Protein AF-A0A1Q2D907-F1 (afdb_monomer_lite)

Structure (mmCIF, N/CA/C/O backbone):
data_AF-A0A1Q2D907-F1
#
_entry.id   AF-A0A1Q2D907-F1
#
loop_
_atom_site.group_PDB
_atom_site.id
_atom_site.type_symbol
_atom_site.label_atom_id
_atom_site.label_alt_id
_atom_site.label_comp_id
_atom_site.label_asym_id
_atom_site.label_entity_id
_atom_site.label_seq_id
_atom_site.pdbx_PDB_ins_code
_atom_site.Cartn_x
_atom_site.Cartn_y
_atom_site.Cartn_z
_atom_site.occupancy
_atom_site.B_iso_or_equiv
_atom_site.auth_seq_id
_atom_site.auth_comp_id
_atom_site.auth_asym_id
_atom_site.auth_atom_id
_atom_site.pdbx_PDB_model_num
ATOM 1 N N . MET A 1 1 ? 6.050 -4.942 -19.613 1.00 57.03 1 MET A N 1
ATOM 2 C CA . MET A 1 1 ? 4.626 -4.542 -19.713 1.00 57.03 1 MET A CA 1
ATOM 3 C C . MET A 1 1 ? 3.770 -5.098 -18.578 1.00 57.03 1 MET A C 1
ATOM 5 O O . MET A 1 1 ? 3.201 -4.290 -17.862 1.00 57.03 1 MET A O 1
ATOM 9 N N . ILE A 1 2 ? 3.730 -6.418 -18.341 1.00 62.91 2 ILE A N 1
ATOM 10 C CA . ILE A 1 2 ? 2.905 -7.022 -17.266 1.00 62.91 2 ILE A CA 1
ATOM 11 C C . ILE A 1 2 ? 3.281 -6.491 -15.871 1.00 62.91 2 ILE A C 1
ATOM 13 O O . ILE A 1 2 ? 2.403 -6.157 -15.086 1.00 62.91 2 ILE A O 1
ATOM 17 N N . TYR A 1 3 ? 4.579 -6.330 -15.590 1.00 66.88 3 TYR A N 1
ATOM 18 C CA . TYR A 1 3 ? 5.059 -5.809 -14.303 1.00 66.88 3 TYR A CA 1
ATOM 19 C C . TYR A 1 3 ? 4.612 -4.359 -14.041 1.00 66.88 3 TYR A C 1
ATOM 21 O O . TYR A 1 3 ? 4.162 -4.036 -12.951 1.00 66.88 3 TYR A O 1
ATOM 29 N N . VAL A 1 4 ? 4.652 -3.505 -15.070 1.00 69.94 4 VAL A N 1
ATOM 30 C CA . VAL A 1 4 ? 4.222 -2.096 -14.982 1.00 69.94 4 VAL A CA 1
ATOM 31 C C . VAL A 1 4 ? 2.709 -2.003 -14.781 1.00 69.94 4 VAL A C 1
ATOM 33 O O . VAL A 1 4 ? 2.247 -1.263 -13.915 1.00 69.94 4 VAL A O 1
ATOM 36 N N . GLY A 1 5 ? 1.939 -2.805 -15.526 1.00 74.81 5 GLY A N 1
ATOM 37 C CA . GLY A 1 5 ? 0.488 -2.892 -15.355 1.00 74.81 5 GLY A CA 1
ATOM 38 C C . GLY A 1 5 ? 0.097 -3.398 -13.965 1.00 74.81 5 GLY A C 1
ATOM 39 O O . GLY A 1 5 ? -0.773 -2.812 -13.328 1.00 74.81 5 GLY A O 1
ATOM 40 N N . GLY A 1 6 ? 0.786 -4.425 -13.459 1.00 82.62 6 GLY A N 1
ATOM 41 C CA . GLY A 1 6 ? 0.577 -4.965 -12.115 1.00 82.62 6 GLY A CA 1
ATOM 42 C C . GLY A 1 6 ? 0.892 -3.955 -11.012 1.00 82.62 6 GLY A C 1
ATOM 43 O O . GLY A 1 6 ? 0.087 -3.780 -10.103 1.00 82.62 6 GLY A O 1
ATOM 44 N N . SER A 1 7 ? 2.013 -3.232 -11.105 1.00 82.38 7 SER A N 1
ATOM 45 C CA . SER A 1 7 ? 2.351 -2.179 -10.138 1.00 82.38 7 SER A CA 1
ATOM 46 C C . SER A 1 7 ? 1.333 -1.035 -10.142 1.00 82.38 7 SER A C 1
A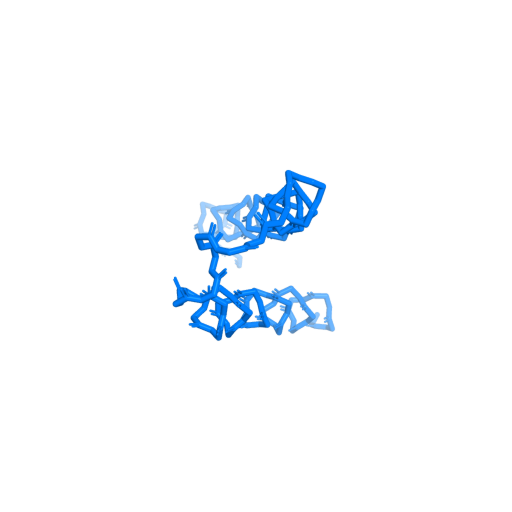TOM 48 O O . SER A 1 7 ? 0.960 -0.557 -9.073 1.00 82.38 7 SER A O 1
ATOM 50 N N . PHE A 1 8 ? 0.842 -0.631 -11.316 1.00 84.94 8 PHE A N 1
ATOM 51 C CA . PHE A 1 8 ? -0.191 0.399 -11.433 1.00 84.94 8 PHE A CA 1
ATOM 52 C C . PHE A 1 8 ? -1.538 -0.057 -10.847 1.00 84.94 8 PHE A C 1
ATOM 54 O O . PHE A 1 8 ? -2.153 0.671 -10.069 1.00 84.94 8 PHE A O 1
ATOM 61 N N . LEU A 1 9 ? -1.965 -1.287 -11.147 1.00 90.12 9 LEU A N 1
ATOM 62 C CA . LEU A 1 9 ? -3.173 -1.895 -10.579 1.00 90.12 9 LEU A CA 1
ATOM 63 C C . LEU A 1 9 ? -3.093 -2.021 -9.053 1.00 90.12 9 LEU A C 1
ATOM 65 O O . LEU A 1 9 ? -4.043 -1.657 -8.363 1.00 90.12 9 LEU A O 1
ATOM 69 N N . SER A 1 10 ? -1.959 -2.473 -8.515 1.00 90.56 10 SER A N 1
ATOM 70 C CA . SER A 1 10 ? -1.743 -2.560 -7.066 1.00 90.56 10 SER A CA 1
ATOM 71 C C . SER A 1 10 ? -1.776 -1.185 -6.396 1.00 90.56 10 SER A C 1
ATOM 73 O O . SER A 1 10 ? -2.351 -1.041 -5.317 1.00 90.56 10 SER A O 1
ATOM 75 N N . PHE A 1 11 ? -1.203 -0.161 -7.036 1.00 89.31 11 PHE A N 1
ATOM 76 C CA . PHE A 1 11 ? -1.250 1.215 -6.540 1.00 89.31 11 PHE A CA 1
ATOM 77 C C . PHE A 1 11 ? -2.689 1.750 -6.486 1.00 89.31 11 PHE A C 1
ATOM 79 O O . PHE A 1 11 ? -3.113 2.268 -5.451 1.00 89.31 11 PHE A O 1
ATOM 86 N N . LEU A 1 12 ? -3.478 1.543 -7.548 1.00 91.88 12 LEU A N 1
ATOM 87 C CA . LEU A 1 12 ? -4.908 1.876 -7.554 1.00 91.88 12 LEU A CA 1
ATOM 88 C C . LEU A 1 12 ? -5.683 1.104 -6.478 1.00 91.88 12 LEU A C 1
ATOM 90 O O . LEU A 1 12 ? -6.508 1.691 -5.779 1.00 91.88 12 LEU A O 1
ATOM 94 N N . GLY A 1 13 ? -5.387 -0.186 -6.302 1.00 93.06 13 GLY A N 1
ATOM 95 C CA . GLY A 1 13 ? -5.999 -1.023 -5.270 1.00 93.06 13 GLY A CA 1
ATOM 96 C C . GLY A 1 13 ? -5.791 -0.469 -3.860 1.00 93.06 13 GLY A C 1
ATOM 97 O O . GLY A 1 13 ? -6.729 -0.439 -3.067 1.00 93.06 13 GLY A O 1
ATOM 98 N N . ILE A 1 14 ? -4.599 0.052 -3.560 1.00 93.69 14 ILE A N 1
ATOM 99 C CA . ILE A 1 14 ? -4.318 0.701 -2.273 1.00 93.69 14 ILE A CA 1
ATOM 100 C C . ILE A 1 14 ? -5.029 2.035 -2.115 1.00 93.69 14 ILE A C 1
ATOM 102 O O . ILE A 1 14 ? -5.526 2.311 -1.026 1.00 93.69 14 ILE A O 1
ATOM 106 N N . ILE A 1 15 ? -5.139 2.839 -3.174 1.00 91.31 15 ILE A N 1
ATOM 107 C CA . ILE A 1 15 ? -5.930 4.075 -3.121 1.00 91.31 15 ILE A CA 1
ATOM 108 C C . ILE A 1 15 ? -7.384 3.747 -2.770 1.00 91.31 15 ILE A C 1
ATOM 110 O O . ILE A 1 15 ? -7.943 4.351 -1.854 1.00 91.31 15 ILE A O 1
ATOM 114 N N . VAL A 1 16 ? -7.979 2.759 -3.444 1.00 93.19 16 VAL A N 1
ATOM 115 C CA . VAL A 1 16 ? -9.350 2.313 -3.162 1.00 93.19 16 VAL A CA 1
ATOM 116 C C . VAL A 1 16 ? -9.464 1.799 -1.729 1.00 93.19 16 VAL A C 1
ATOM 118 O O . VAL A 1 16 ? -10.349 2.243 -1.005 1.00 93.19 16 VAL A O 1
ATOM 121 N N . LEU A 1 17 ? -8.540 0.944 -1.279 1.00 91.25 17 LEU A N 1
ATOM 122 C CA . LEU A 1 17 ? -8.538 0.403 0.082 1.00 91.25 17 LEU A CA 1
ATOM 123 C C . LEU A 1 17 ? -8.472 1.516 1.139 1.00 91.25 17 LEU A C 1
ATOM 125 O O . LEU A 1 17 ? -9.259 1.517 2.084 1.00 91.25 17 LEU A O 1
ATOM 129 N N . LEU A 1 18 ? -7.588 2.501 0.970 1.00 89.81 18 LEU A N 1
ATOM 130 C CA . LEU A 1 18 ? -7.461 3.628 1.898 1.00 89.81 18 LEU A CA 1
ATOM 131 C C . LEU A 1 18 ? -8.712 4.516 1.916 1.00 89.81 18 LEU A C 1
ATOM 133 O O . LEU A 1 18 ? -9.113 4.974 2.986 1.00 89.81 18 LEU A O 1
ATOM 137 N N . ILE A 1 19 ? -9.351 4.741 0.763 1.00 90.00 19 ILE A N 1
ATOM 138 C CA . ILE A 1 19 ? -10.605 5.502 0.679 1.00 90.00 19 ILE A CA 1
ATOM 139 C C . ILE A 1 19 ? -11.746 4.729 1.348 1.00 90.00 19 ILE A C 1
ATOM 141 O O . ILE A 1 19 ? -12.463 5.305 2.167 1.00 90.00 19 ILE A O 1
ATOM 145 N N . SER A 1 20 ? -11.889 3.434 1.055 1.00 88.75 20 SER A N 1
ATOM 146 C CA . SER A 1 20 ? -12.937 2.575 1.615 1.00 88.75 20 SER A CA 1
ATOM 147 C C . SER A 1 20 ? -12.838 2.449 3.132 1.00 88.75 20 SER A C 1
ATOM 149 O O . SER A 1 20 ? -13.857 2.457 3.815 1.00 88.75 20 SER A O 1
ATOM 151 N N . PHE A 1 21 ? -11.621 2.389 3.674 1.00 87.69 21 PHE A N 1
ATOM 152 C CA . PHE A 1 21 ? -11.409 2.309 5.116 1.00 87.69 21 PHE A CA 1
ATOM 153 C C . PHE A 1 21 ? -11.255 3.671 5.795 1.00 87.69 21 PHE A C 1
ATOM 155 O O . PHE A 1 21 ? -11.104 3.699 7.010 1.00 87.69 21 PHE A O 1
ATOM 162 N N . LYS A 1 22 ? -11.325 4.807 5.085 1.00 84.06 22 LYS A N 1
ATOM 163 C CA . LYS A 1 22 ? -11.098 6.147 5.664 1.00 84.06 22 LYS A CA 1
ATOM 164 C C . LYS A 1 22 ? -11.965 6.425 6.898 1.00 84.06 22 LYS A C 1
ATOM 166 O O . LYS A 1 22 ? -11.480 6.987 7.878 1.00 84.06 22 LYS A O 1
ATOM 171 N N . THR A 1 23 ? -13.243 6.064 6.842 1.00 82.56 23 THR A N 1
ATOM 172 C CA . THR A 1 23 ? -14.219 6.271 7.924 1.00 82.56 23 THR A CA 1
ATOM 173 C C . THR A 1 23 ? -14.074 5.237 9.036 1.00 82.56 23 THR A C 1
ATOM 175 O O . THR A 1 23 ? -14.097 5.604 10.208 1.00 82.56 23 THR A O 1
ATOM 178 N N . GLU A 1 24 ? -13.836 3.974 8.681 1.00 86.69 24 GLU A N 1
ATOM 179 C CA . GLU A 1 24 ? -13.676 2.870 9.639 1.00 86.69 24 GLU A CA 1
ATOM 180 C C . GLU A 1 24 ? -12.281 2.804 10.270 1.00 86.69 24 GLU A C 1
ATOM 182 O O . GLU A 1 24 ? -12.081 2.122 11.272 1.00 86.69 24 GLU A O 1
ATOM 187 N N . PHE A 1 25 ? -11.306 3.553 9.748 1.00 83.88 25 PHE A N 1
ATOM 188 C CA . PHE A 1 25 ? -9.912 3.491 10.188 1.00 83.88 25 PHE A CA 1
ATOM 189 C C . PHE A 1 25 ? -9.753 3.770 11.681 1.00 83.88 25 PHE A C 1
ATOM 191 O O . PHE A 1 25 ? -8.870 3.217 12.333 1.00 83.88 25 PHE A O 1
ATOM 198 N N . LYS A 1 26 ? -10.612 4.630 12.240 1.00 83.50 26 LYS A N 1
ATOM 199 C CA . LYS A 1 26 ? -10.610 4.952 13.672 1.00 83.50 26 LYS A CA 1
ATOM 200 C C . LYS A 1 26 ? -11.006 3.746 14.527 1.00 83.50 26 LYS A C 1
ATOM 202 O O . LYS A 1 26 ? -10.417 3.568 15.592 1.00 83.50 26 LYS A O 1
ATOM 207 N N . ASN A 1 27 ? -11.901 2.906 14.011 1.00 91.62 27 ASN A N 1
ATOM 208 C CA . ASN A 1 27 ? -12.459 1.727 14.672 1.00 91.62 27 ASN A CA 1
ATOM 209 C C . ASN A 1 27 ? -11.594 0.467 14.495 1.00 91.62 27 ASN A C 1
ATOM 211 O O . ASN A 1 27 ? -11.810 -0.527 15.182 1.00 91.62 27 ASN A O 1
ATOM 215 N N . LEU A 1 28 ? -10.599 0.500 13.601 1.00 89.06 28 LEU A N 1
ATOM 216 C CA . LEU A 1 28 ? -9.678 -0.617 13.397 1.00 89.06 28 LEU A CA 1
ATOM 217 C C . LEU A 1 28 ? -8.770 -0.843 14.612 1.00 89.06 28 LEU A C 1
ATOM 219 O O . LEU A 1 28 ? -8.261 0.102 15.234 1.00 89.06 28 LEU A O 1
ATOM 223 N N . ASN A 1 29 ? -8.494 -2.116 14.895 1.00 92.69 29 ASN A N 1
ATOM 224 C CA . ASN A 1 29 ? -7.518 -2.498 15.907 1.00 92.69 29 ASN A CA 1
ATOM 225 C C . ASN A 1 29 ? -6.077 -2.203 15.437 1.00 92.69 29 ASN A C 1
ATOM 227 O O . ASN A 1 29 ? -5.817 -1.904 14.267 1.00 92.69 29 ASN A O 1
ATOM 231 N N . VAL A 1 30 ? -5.120 -2.262 16.366 1.00 92.94 30 VAL A N 1
ATOM 232 C CA . VAL A 1 30 ? -3.717 -1.903 16.090 1.00 92.94 30 VAL A CA 1
ATOM 233 C C . VAL A 1 30 ? -3.116 -2.778 14.984 1.00 92.94 30 VAL A C 1
ATOM 235 O O . VAL A 1 30 ? -2.459 -2.258 14.084 1.00 92.94 30 VAL A O 1
ATOM 238 N N . SER A 1 31 ? -3.387 -4.084 14.993 1.00 94.00 31 SER A N 1
ATOM 239 C CA . SER A 1 31 ? -2.874 -5.025 13.991 1.00 94.00 31 SER A CA 1
ATOM 240 C C . SER A 1 31 ? -3.417 -4.746 12.586 1.00 94.00 31 SER A C 1
ATOM 242 O O . SER A 1 31 ? -2.659 -4.783 11.621 1.00 94.00 31 SER A O 1
ATOM 244 N N . GLN A 1 32 ? -4.702 -4.409 12.461 1.00 90.81 32 GLN A N 1
ATOM 245 C CA . GLN A 1 32 ? -5.331 -4.026 11.194 1.00 90.81 32 GLN A CA 1
ATOM 246 C C . GLN A 1 32 ? -4.722 -2.733 10.646 1.00 90.81 32 GLN A C 1
ATOM 248 O O . GLN A 1 32 ? -4.369 -2.672 9.470 1.00 90.81 32 GLN A O 1
ATOM 253 N N . LYS A 1 33 ? -4.527 -1.723 11.504 1.00 90.62 33 LYS A N 1
ATOM 254 C CA . LYS A 1 33 ? -3.864 -0.467 11.118 1.00 90.62 33 LYS A CA 1
ATOM 255 C C . LYS A 1 33 ? -2.449 -0.720 10.610 1.00 90.62 33 LYS A C 1
ATOM 257 O O . LYS A 1 33 ? -2.089 -0.223 9.546 1.00 90.62 33 LYS A O 1
ATOM 262 N N . LEU A 1 34 ? -1.673 -1.527 11.335 1.00 94.44 34 LEU A N 1
ATOM 263 C CA . LEU A 1 34 ? -0.322 -1.907 10.924 1.00 94.44 34 LEU A CA 1
ATOM 264 C C . LEU A 1 34 ? -0.326 -2.669 9.598 1.00 94.44 34 LEU A C 1
ATOM 266 O O . LEU A 1 34 ? 0.473 -2.347 8.727 1.00 94.44 34 LEU A O 1
ATOM 270 N N . GLY A 1 35 ? -1.248 -3.614 9.404 1.00 93.56 35 GLY A N 1
ATOM 271 C CA . GLY A 1 35 ? -1.383 -4.351 8.147 1.00 93.56 35 GLY A CA 1
ATOM 272 C C . GLY A 1 35 ? -1.637 -3.432 6.951 1.00 93.56 35 GLY A C 1
ATOM 273 O O . GLY A 1 35 ? -0.974 -3.564 5.921 1.00 93.56 35 GLY A O 1
ATOM 274 N N . ILE A 1 36 ? -2.531 -2.449 7.097 1.00 92.12 36 ILE A N 1
ATOM 275 C CA . ILE A 1 36 ? -2.813 -1.475 6.034 1.00 92.12 36 ILE A CA 1
ATOM 276 C C . ILE A 1 36 ? -1.594 -0.587 5.764 1.00 92.12 36 ILE A C 1
ATOM 278 O O . ILE A 1 36 ? -1.238 -0.386 4.604 1.00 92.12 36 ILE A O 1
ATOM 282 N N . ILE A 1 37 ? -0.922 -0.096 6.809 1.00 91.81 37 ILE A N 1
ATOM 283 C CA . ILE A 1 37 ? 0.282 0.737 6.664 1.00 91.81 37 ILE A CA 1
ATOM 284 C C . ILE A 1 37 ? 1.402 -0.044 5.969 1.00 91.81 37 ILE A C 1
ATOM 286 O O . ILE A 1 37 ? 1.988 0.457 5.014 1.00 91.81 37 ILE A O 1
ATOM 290 N N . LEU A 1 38 ? 1.673 -1.279 6.396 1.00 94.19 38 LEU A N 1
ATOM 291 C CA . LEU A 1 38 ? 2.706 -2.130 5.800 1.00 94.19 38 LEU A CA 1
ATOM 292 C C . LEU A 1 38 ? 2.397 -2.446 4.334 1.00 94.19 38 LEU A C 1
ATOM 294 O O . LEU A 1 38 ? 3.290 -2.382 3.492 1.00 94.19 38 LEU A O 1
ATOM 298 N N . THR A 1 39 ? 1.131 -2.717 4.015 1.00 93.38 39 THR A N 1
ATOM 299 C CA . THR A 1 39 ? 0.685 -2.954 2.635 1.00 93.38 39 THR A CA 1
ATOM 300 C C . THR A 1 39 ? 0.843 -1.697 1.779 1.00 93.38 39 THR A C 1
ATOM 302 O O . THR A 1 39 ? 1.369 -1.768 0.669 1.00 93.38 39 THR A O 1
ATOM 305 N N . ALA A 1 40 ? 0.456 -0.530 2.306 1.00 91.94 40 ALA A N 1
ATOM 306 C CA . ALA A 1 40 ? 0.623 0.749 1.626 1.00 91.94 40 ALA A CA 1
ATOM 307 C C . ALA A 1 40 ? 2.102 1.036 1.338 1.00 91.94 40 ALA A C 1
ATOM 309 O O . ALA A 1 40 ? 2.460 1.329 0.202 1.00 91.94 40 ALA A O 1
ATOM 310 N N . ILE A 1 41 ? 2.975 0.873 2.333 1.00 93.62 41 ILE A N 1
ATOM 311 C CA . ILE A 1 41 ? 4.428 1.032 2.186 1.00 93.62 41 ILE A CA 1
ATOM 312 C C . ILE A 1 41 ? 4.971 0.070 1.120 1.00 93.62 41 ILE A C 1
ATOM 314 O O . ILE A 1 41 ? 5.702 0.497 0.224 1.00 93.62 41 ILE A O 1
ATOM 318 N N . GLY A 1 42 ? 4.574 -1.204 1.185 1.00 91.62 42 GLY A N 1
ATOM 319 C CA . GLY A 1 42 ? 5.053 -2.268 0.301 1.00 91.62 42 GLY A CA 1
ATOM 320 C C . GLY A 1 42 ? 4.708 -2.079 -1.177 1.00 91.62 42 GLY A C 1
ATOM 321 O O . GLY A 1 42 ? 5.384 -2.649 -2.026 1.00 91.62 42 GLY A O 1
ATOM 322 N N . VAL A 1 43 ? 3.708 -1.261 -1.508 1.00 92.56 43 VAL A N 1
ATOM 323 C CA . VAL A 1 43 ? 3.352 -0.962 -2.905 1.00 92.56 43 VAL A CA 1
ATOM 324 C C . VAL A 1 43 ? 3.734 0.456 -3.302 1.00 92.56 43 VAL A C 1
ATOM 326 O O . VAL A 1 43 ? 4.271 0.652 -4.390 1.00 92.56 43 VAL A O 1
ATOM 329 N N . VAL A 1 44 ? 3.500 1.447 -2.438 1.00 90.62 44 VAL A N 1
ATOM 330 C CA . VAL A 1 44 ? 3.764 2.857 -2.755 1.00 90.62 44 VAL A CA 1
ATOM 331 C C . VAL A 1 44 ? 5.262 3.105 -2.916 1.00 90.62 44 VAL A C 1
ATOM 333 O O . VAL A 1 44 ? 5.650 3.771 -3.872 1.00 90.62 44 VAL A O 1
ATOM 336 N N . ILE A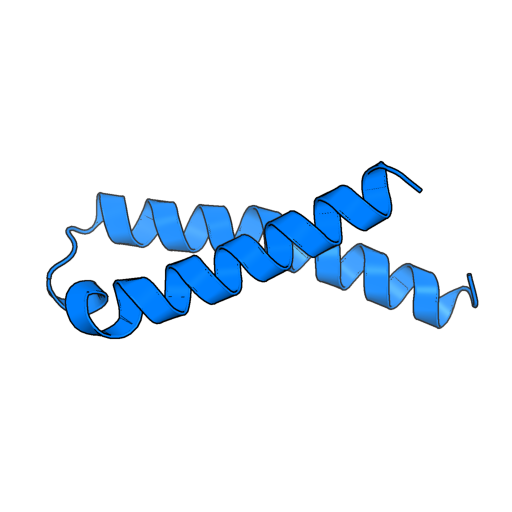 1 45 ? 6.117 2.545 -2.050 1.00 90.50 45 ILE A N 1
ATOM 337 C CA . ILE A 1 45 ? 7.567 2.771 -2.146 1.00 90.50 45 ILE A CA 1
ATOM 338 C C . ILE A 1 45 ? 8.141 2.193 -3.450 1.00 90.50 45 ILE A C 1
ATOM 340 O O . ILE A 1 45 ? 8.752 2.960 -4.198 1.00 90.50 45 ILE A O 1
ATOM 344 N N . PRO A 1 46 ? 7.940 0.903 -3.795 1.00 88.00 46 PRO A N 1
ATOM 345 C CA . PRO A 1 46 ? 8.456 0.369 -5.055 1.00 88.00 46 PRO A CA 1
ATOM 346 C C . PRO A 1 46 ? 7.876 1.072 -6.283 1.00 88.00 46 PRO A C 1
ATOM 348 O O . PRO A 1 46 ? 8.599 1.292 -7.254 1.00 88.00 46 PRO A O 1
ATOM 351 N N . PHE A 1 47 ? 6.597 1.464 -6.239 1.00 87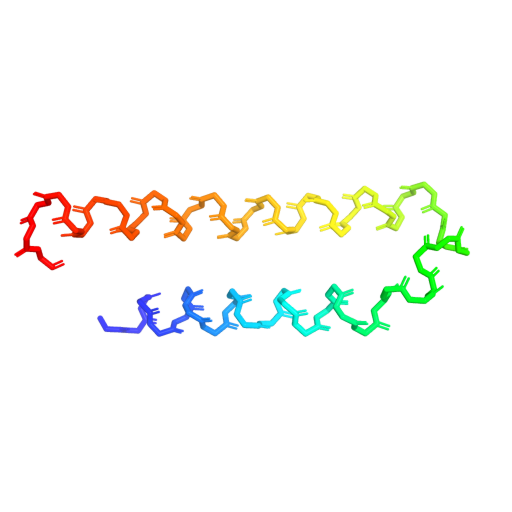.44 47 PHE A N 1
ATOM 352 C CA . PHE A 1 47 ? 5.965 2.220 -7.318 1.00 87.44 47 PHE A CA 1
ATOM 353 C C . PHE A 1 47 ? 6.617 3.594 -7.517 1.00 87.44 47 PHE A C 1
ATOM 355 O O . PHE A 1 47 ? 6.944 3.954 -8.648 1.00 87.44 47 PHE A O 1
ATOM 362 N N . LEU A 1 48 ? 6.866 4.345 -6.438 1.00 88.44 48 LEU A N 1
ATOM 363 C CA . LEU A 1 48 ? 7.541 5.644 -6.503 1.00 88.44 48 LEU A CA 1
ATOM 364 C C . LEU A 1 48 ? 8.980 5.507 -7.001 1.00 88.44 48 LEU A C 1
ATOM 366 O O . LEU A 1 48 ? 9.378 6.255 -7.887 1.00 88.44 48 LEU A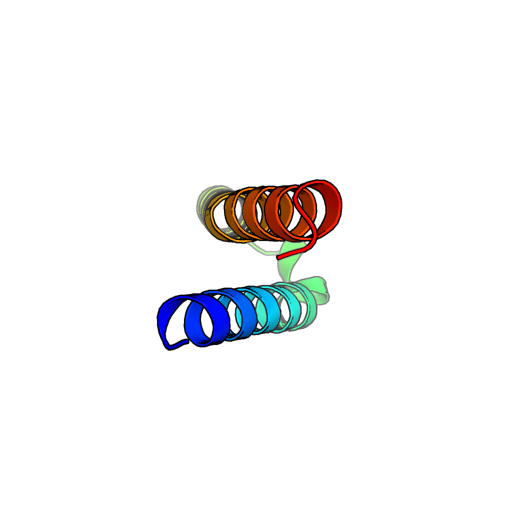 O 1
ATOM 370 N N . ILE A 1 49 ? 9.738 4.531 -6.492 1.00 89.62 49 ILE A N 1
ATOM 371 C CA . ILE A 1 49 ? 11.112 4.272 -6.946 1.00 89.62 49 ILE A CA 1
ATOM 372 C C . ILE A 1 49 ? 11.121 3.925 -8.438 1.00 89.62 49 ILE A C 1
ATOM 374 O O . ILE A 1 49 ? 11.909 4.488 -9.194 1.00 89.62 49 ILE A O 1
ATOM 378 N N . GLY A 1 50 ? 10.228 3.035 -8.878 1.00 86.50 50 GLY A N 1
ATOM 379 C CA . GLY A 1 50 ? 10.095 2.670 -10.288 1.00 86.50 50 GLY A CA 1
ATOM 380 C C . GLY A 1 50 ? 9.722 3.863 -11.169 1.00 86.50 50 GLY A C 1
ATOM 381 O O . GLY A 1 50 ? 10.316 4.045 -12.228 1.00 86.50 50 GLY A O 1
ATOM 382 N N . THR A 1 51 ? 8.801 4.709 -10.704 1.00 85.00 51 THR A N 1
ATOM 383 C CA . THR A 1 51 ? 8.352 5.909 -11.427 1.00 85.00 51 THR A CA 1
ATOM 384 C C . THR A 1 51 ? 9.463 6.950 -11.534 1.00 85.00 51 THR A C 1
ATOM 386 O O . THR A 1 51 ? 9.733 7.443 -12.624 1.00 85.00 51 THR A O 1
ATOM 389 N N . ILE A 1 52 ? 10.149 7.255 -10.428 1.00 88.25 52 ILE A N 1
ATOM 390 C CA . ILE A 1 52 ? 11.264 8.209 -10.396 1.00 88.25 52 ILE A CA 1
ATOM 391 C C . ILE A 1 52 ? 12.407 7.709 -11.280 1.00 88.25 52 ILE A C 1
ATOM 393 O O . ILE A 1 52 ? 12.940 8.473 -12.077 1.00 88.25 52 ILE A O 1
ATOM 397 N N . ASN A 1 53 ? 12.754 6.423 -11.196 1.00 86.75 53 ASN A N 1
ATOM 398 C CA . ASN A 1 53 ? 13.810 5.848 -12.023 1.00 86.75 53 ASN A CA 1
ATOM 399 C C . ASN A 1 53 ? 13.444 5.829 -13.512 1.00 86.75 53 ASN A C 1
ATOM 401 O O . ASN A 1 53 ? 14.333 6.046 -14.332 1.00 86.75 53 ASN A O 1
ATOM 405 N N . GLY A 1 54 ? 12.181 5.581 -13.873 1.00 84.06 54 GLY A N 1
ATOM 406 C CA . GLY A 1 54 ? 11.709 5.702 -15.258 1.00 84.06 54 GLY A CA 1
ATOM 407 C C . GLY A 1 54 ? 11.800 7.144 -15.756 1.00 84.06 54 GLY A C 1
ATOM 408 O O . GLY A 1 54 ? 12.402 7.413 -16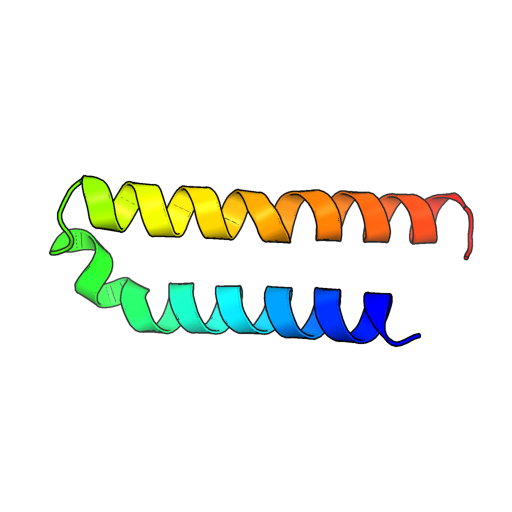.792 1.00 84.06 54 GLY A O 1
ATOM 409 N N . PHE A 1 55 ? 11.332 8.092 -14.940 1.00 84.00 55 PHE A N 1
ATOM 410 C CA . PHE A 1 55 ? 11.352 9.518 -15.261 1.00 84.00 55 PHE A CA 1
ATOM 411 C C . PHE A 1 55 ? 12.776 10.079 -15.410 1.00 84.00 55 PHE A C 1
ATOM 413 O O . PHE A 1 55 ? 13.072 10.747 -16.396 1.00 84.00 55 PHE A O 1
ATOM 420 N N . ILE A 1 56 ? 13.682 9.779 -14.470 1.00 87.75 56 ILE A N 1
ATOM 421 C CA . ILE A 1 56 ? 15.081 10.244 -14.498 1.00 87.75 56 ILE A CA 1
ATOM 422 C C . ILE A 1 56 ? 15.859 9.606 -15.653 1.00 87.75 56 ILE A C 1
ATOM 424 O O . ILE A 1 56 ? 16.638 10.286 -16.316 1.00 87.75 56 ILE A O 1
ATOM 428 N N . ASN A 1 57 ? 15.660 8.309 -15.910 1.00 86.56 57 ASN A N 1
ATOM 429 C CA . ASN A 1 57 ? 16.371 7.608 -16.982 1.00 86.56 57 ASN A CA 1
ATOM 430 C C . ASN A 1 57 ? 15.692 7.743 -18.354 1.00 86.56 57 ASN A C 1
ATOM 432 O O . ASN A 1 57 ? 16.139 7.101 -19.304 1.00 86.56 57 ASN A O 1
ATOM 436 N N . ASN A 1 58 ? 14.641 8.566 -18.457 1.00 63.81 58 ASN A N 1
ATOM 437 C CA . ASN A 1 58 ? 13.888 8.831 -19.682 1.00 63.81 58 ASN A CA 1
ATOM 438 C C . ASN A 1 58 ? 13.423 7.533 -20.387 1.00 63.81 58 ASN A C 1
ATOM 440 O O . ASN A 1 58 ? 13.545 7.391 -21.607 1.00 63.81 58 ASN A O 1
ATOM 444 N N . LYS A 1 59 ? 12.961 6.560 -19.590 1.00 57.22 59 LYS A N 1
ATOM 445 C CA . LYS A 1 59 ? 12.457 5.248 -20.019 1.00 57.22 59 LYS A CA 1
ATOM 446 C C . LYS A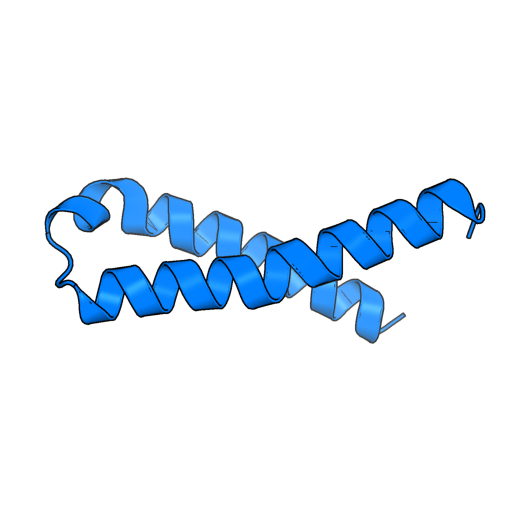 1 59 ? 11.003 5.049 -19.621 1.00 57.22 59 LYS A C 1
ATOM 448 O O . LYS A 1 59 ? 10.653 5.413 -18.477 1.00 57.22 59 LYS A O 1
#

Secondary structure (DSSP, 8-state):
-HHHHHHHHHHHHHHHHHHHTTTGGGTS-HHHHHHHHHHHHHHHHHHHHHHHHHHHTT-

Foldseek 3Di:
DVVLVVLVVLQVVLVVVCVVCVPVLVVDDPVVVVVSVVSNCVRVVVSVVVVVCCVVVVD

Organism: NCBI:txid633807

pLDDT: mean 86.41, std 8.87, range [57.03, 94.44]

Radius of gyration: 13.8 Å; chains: 1; bounding box: 31×17×36 Å

Sequence (59 aa):
MIYVGGSFLSFLGIIVLLISFKTEFKNLNVSQKLGIILTAIGVVIPFLIGTINGFINNK